Protein AF-A0A7Y3MS82-F1 (afdb_monomer_lite)

pLDDT: mean 88.3, std 10.91, range [49.25, 98.56]

Sequence (144 aa):
VTRMNGSFAATDLGIQTSTTGATLAGEDRATIAVDGLFSHLIALRDALESNDERGIALAGEKLEEDISRTAETRAEVGVRARRVTDATDREEDLKLQDVALKSEVQDLDFTEAALRFSLLQQQLQAGYATASRLANLSLLDFLR

Structure (mmCIF, N/CA/C/O backbone):
data_AF-A0A7Y3MS82-F1
#
_entry.id   AF-A0A7Y3MS82-F1
#
loop_
_atom_site.group_PDB
_atom_site.id
_atom_site.type_symbol
_atom_site.label_atom_id
_atom_site.label_alt_id
_atom_site.label_comp_id
_atom_site.label_asym_id
_atom_site.label_entity_id
_atom_site.label_seq_id
_atom_site.pdbx_PDB_ins_code
_atom_site.Cartn_x
_atom_site.Cartn_y
_atom_site.Cartn_z
_atom_site.occupancy
_atom_site.B_iso_or_equiv
_atom_site.auth_seq_id
_atom_site.auth_comp_id
_atom_site.auth_asym_id
_atom_site.auth_atom_id
_atom_site.pdbx_PDB_model_num
ATOM 1 N N . VAL A 1 1 ? 18.831 -5.560 -49.774 1.00 72.88 1 VAL A N 1
ATOM 2 C CA . VAL A 1 1 ? 18.394 -4.153 -49.557 1.00 72.88 1 VAL A CA 1
ATOM 3 C C . VAL A 1 1 ? 19.429 -3.458 -48.683 1.00 72.88 1 VAL A C 1
ATOM 5 O O . VAL A 1 1 ? 19.865 -4.074 -47.720 1.00 72.88 1 VAL A O 1
ATOM 8 N N . THR A 1 2 ? 19.864 -2.236 -49.007 1.00 74.62 2 THR A N 1
ATOM 9 C CA . THR A 1 2 ? 20.805 -1.460 -48.173 1.00 74.62 2 THR A CA 1
ATOM 10 C C . THR A 1 2 ? 20.114 -0.243 -47.568 1.00 74.62 2 THR A C 1
ATOM 12 O O . THR A 1 2 ? 19.122 0.257 -48.097 1.00 74.62 2 THR A O 1
ATOM 15 N N . ARG A 1 3 ? 20.621 0.222 -46.425 1.00 78.06 3 ARG A N 1
ATOM 16 C CA . ARG A 1 3 ? 20.101 1.416 -45.754 1.00 78.06 3 ARG A CA 1
ATOM 17 C C . ARG A 1 3 ? 20.362 2.651 -46.612 1.00 78.06 3 ARG A C 1
ATOM 19 O O . ARG A 1 3 ? 21.465 2.816 -47.128 1.00 78.06 3 ARG A O 1
ATOM 26 N N . MET A 1 4 ? 19.376 3.538 -46.704 1.00 81.56 4 MET A N 1
ATOM 27 C CA . MET A 1 4 ? 19.503 4.832 -47.378 1.00 81.56 4 MET A CA 1
ATOM 28 C C . MET A 1 4 ? 19.095 5.950 -46.415 1.00 81.56 4 MET A C 1
ATOM 30 O O . MET A 1 4 ? 18.143 5.787 -45.652 1.00 81.56 4 MET A O 1
ATOM 34 N N . ASN A 1 5 ? 19.834 7.065 -46.414 1.00 82.62 5 ASN A N 1
ATOM 35 C CA . ASN A 1 5 ? 19.584 8.246 -45.569 1.00 82.62 5 ASN A CA 1
ATOM 36 C C . ASN A 1 5 ? 19.467 7.955 -44.061 1.00 82.62 5 ASN A C 1
ATOM 38 O O . ASN A 1 5 ? 18.666 8.571 -43.367 1.00 82.62 5 ASN A O 1
ATOM 42 N N . GLY A 1 6 ? 20.213 6.971 -43.549 1.00 78.12 6 GLY A N 1
ATOM 43 C CA . GLY A 1 6 ? 20.144 6.594 -42.134 1.00 78.12 6 GLY A CA 1
ATOM 44 C C . GLY A 1 6 ? 18.835 5.908 -41.715 1.00 78.12 6 GLY A C 1
ATOM 45 O O . GLY A 1 6 ? 18.686 5.604 -40.539 1.00 78.12 6 GLY A O 1
ATOM 46 N N . SER A 1 7 ? 17.920 5.601 -42.644 1.00 83.62 7 SER A N 1
ATOM 47 C CA . SER A 1 7 ? 16.649 4.934 -42.336 1.00 83.62 7 SER A CA 1
ATOM 48 C C . SER A 1 7 ? 16.845 3.490 -41.871 1.00 83.62 7 SER A C 1
ATOM 50 O O . SER A 1 7 ? 17.589 2.719 -42.486 1.00 83.62 7 SER A O 1
ATOM 52 N N . PHE A 1 8 ? 16.134 3.120 -40.802 1.00 80.94 8 PHE A N 1
ATOM 53 C CA . PHE A 1 8 ? 16.131 1.775 -40.225 1.00 80.94 8 PHE A CA 1
ATOM 54 C C . PHE A 1 8 ? 14.999 0.874 -40.731 1.00 80.94 8 PHE A C 1
ATOM 56 O O . PHE A 1 8 ? 14.985 -0.311 -40.411 1.00 80.94 8 PHE A O 1
ATOM 63 N N . ALA A 1 9 ? 14.123 1.384 -41.601 1.00 85.38 9 ALA A N 1
ATOM 64 C CA . ALA A 1 9 ? 12.945 0.657 -42.073 1.00 85.38 9 ALA A CA 1
ATOM 65 C C . ALA A 1 9 ? 13.276 -0.707 -42.708 1.00 85.38 9 ALA A C 1
ATOM 67 O O . ALA A 1 9 ? 12.563 -1.680 -42.495 1.00 85.38 9 ALA A O 1
ATOM 68 N N . ALA A 1 10 ? 14.381 -0.810 -43.455 1.00 85.44 10 ALA A N 1
ATOM 69 C CA . ALA A 1 10 ? 14.801 -2.080 -44.056 1.00 85.44 10 ALA A CA 1
ATOM 70 C C . ALA A 1 10 ? 15.220 -3.125 -43.007 1.00 85.44 10 ALA A C 1
ATOM 72 O O . ALA A 1 10 ? 15.027 -4.320 -43.222 1.00 85.44 10 ALA A O 1
ATOM 73 N N . THR A 1 11 ? 15.791 -2.679 -41.887 1.00 85.12 11 THR A N 1
ATOM 74 C CA . THR A 1 11 ? 16.144 -3.536 -40.755 1.00 85.12 11 THR A CA 1
ATOM 75 C C . THR A 1 11 ? 14.891 -3.928 -39.972 1.00 85.12 11 THR A C 1
ATOM 77 O O . THR A 1 11 ? 14.728 -5.090 -39.635 1.00 85.12 11 THR A O 1
ATOM 80 N N . ASP A 1 12 ? 13.983 -2.983 -39.726 1.00 83.50 12 ASP A N 1
ATOM 81 C CA . ASP A 1 12 ? 12.770 -3.210 -38.927 1.00 83.50 12 ASP A CA 1
ATOM 82 C C . ASP A 1 12 ? 11.778 -4.147 -39.635 1.00 83.50 12 ASP A C 1
ATOM 84 O O . ASP A 1 12 ? 11.123 -4.964 -38.997 1.00 83.50 12 ASP A O 1
ATOM 88 N N . LEU A 1 13 ? 11.733 -4.093 -40.969 1.00 86.19 13 LEU A N 1
ATOM 89 C CA . LEU A 1 13 ? 10.972 -5.025 -41.806 1.00 86.19 13 LEU A CA 1
ATOM 90 C C . LEU A 1 13 ? 11.684 -6.372 -42.023 1.00 86.19 13 LEU A C 1
ATOM 92 O O . LEU A 1 13 ? 11.145 -7.231 -42.715 1.00 86.19 13 LEU A O 1
ATOM 96 N N . GLY A 1 14 ? 12.907 -6.546 -41.507 1.00 87.31 14 GLY A N 1
ATOM 97 C CA . GLY A 1 14 ? 13.677 -7.783 -41.655 1.00 87.31 14 GLY A CA 1
ATOM 98 C C . GLY A 1 14 ? 14.176 -8.059 -43.075 1.00 87.31 14 GLY A C 1
ATOM 99 O O . GLY A 1 14 ? 14.609 -9.160 -43.380 1.00 87.31 14 GLY A O 1
ATOM 100 N N . ILE A 1 15 ? 14.143 -7.080 -43.978 1.00 87.88 15 ILE A N 1
ATOM 101 C CA . ILE A 1 15 ? 14.491 -7.264 -45.402 1.00 87.88 15 ILE A CA 1
ATOM 102 C C . ILE A 1 15 ? 15.933 -6.853 -45.732 1.00 87.88 15 ILE A C 1
ATOM 104 O O . ILE A 1 15 ? 16.361 -6.893 -46.891 1.00 87.88 15 ILE A O 1
ATOM 108 N N . GLN A 1 16 ? 16.710 -6.442 -44.727 1.00 85.25 16 GLN A N 1
ATOM 109 C CA . GLN A 1 16 ? 18.130 -6.113 -44.859 1.00 85.25 16 GLN A CA 1
ATOM 110 C C . GLN A 1 16 ? 19.000 -7.382 -44.853 1.00 85.25 16 GLN A C 1
ATOM 112 O O . GLN A 1 16 ? 19.908 -7.532 -44.043 1.00 85.25 16 GLN A O 1
ATOM 117 N N . THR A 1 17 ? 18.730 -8.294 -45.782 1.00 78.88 17 THR A N 1
ATOM 118 C CA . THR A 1 17 ? 19.482 -9.542 -45.949 1.00 78.88 17 THR A CA 1
ATOM 119 C C . THR A 1 17 ? 20.031 -9.679 -47.373 1.00 78.88 17 THR A C 1
ATOM 121 O O . THR A 1 17 ? 19.691 -8.902 -48.280 1.00 78.88 17 THR A O 1
ATOM 124 N N . SER A 1 18 ? 20.937 -10.637 -47.556 1.00 73.25 18 SER A N 1
ATOM 125 C CA . SER A 1 18 ? 21.572 -10.959 -48.833 1.00 73.25 18 SER A CA 1
ATOM 126 C C . SER A 1 18 ? 20.550 -11.550 -49.804 1.00 73.25 18 SER A C 1
ATOM 128 O O . SER A 1 18 ? 19.887 -12.540 -49.511 1.00 73.25 18 SER A O 1
ATOM 130 N N . THR A 1 19 ? 20.426 -10.952 -50.987 1.00 75.06 19 THR A N 1
ATOM 131 C CA . THR A 1 19 ? 19.510 -11.401 -52.046 1.00 75.06 19 THR A CA 1
ATOM 132 C C . THR A 1 19 ? 20.263 -12.186 -53.115 1.00 75.06 19 THR A C 1
ATOM 134 O O . THR A 1 19 ? 21.322 -11.745 -53.558 1.00 75.06 19 THR A O 1
ATOM 137 N N . THR A 1 20 ? 19.694 -13.296 -53.588 1.00 73.38 20 THR A N 1
ATOM 138 C CA . THR A 1 20 ? 20.166 -14.008 -54.789 1.00 73.38 20 THR A CA 1
ATOM 139 C C . THR A 1 20 ? 19.092 -13.926 -55.872 1.00 73.38 20 THR A C 1
ATOM 141 O O . THR A 1 20 ? 17.970 -14.372 -55.660 1.00 73.38 20 THR A O 1
ATOM 144 N N . GLY A 1 21 ? 19.406 -13.350 -57.036 1.00 74.69 21 GLY A N 1
ATOM 145 C CA . GLY A 1 21 ? 18.438 -13.196 -58.130 1.00 74.69 21 GLY A CA 1
ATOM 146 C C . GLY A 1 21 ? 17.302 -12.212 -57.810 1.00 74.69 21 GLY A C 1
ATOM 147 O O . GLY A 1 21 ? 17.530 -11.176 -57.193 1.00 74.69 21 GLY A O 1
ATOM 148 N N . ALA A 1 22 ? 16.077 -12.525 -58.248 1.00 81.00 22 ALA A N 1
ATOM 149 C CA . ALA A 1 22 ? 14.891 -11.672 -58.086 1.00 81.00 22 ALA A CA 1
ATOM 150 C C . ALA A 1 22 ? 14.078 -11.954 -56.802 1.00 81.00 22 ALA A C 1
ATOM 152 O O . ALA A 1 22 ? 12.943 -11.498 -56.679 1.00 81.00 22 ALA A O 1
ATOM 153 N N . THR A 1 23 ? 14.625 -12.720 -55.853 1.00 80.12 23 THR A N 1
ATOM 154 C CA . THR A 1 23 ? 13.946 -13.052 -54.591 1.00 80.12 23 THR A CA 1
ATOM 155 C C . THR A 1 23 ? 14.443 -12.178 -53.444 1.00 80.12 23 THR A C 1
ATOM 157 O O . THR A 1 23 ? 15.649 -12.085 -53.200 1.00 80.12 23 THR A O 1
ATOM 160 N N . LEU A 1 24 ? 13.504 -11.577 -52.711 1.00 79.94 24 LEU A N 1
ATOM 161 C CA . LEU A 1 24 ? 13.757 -10.917 -51.433 1.00 79.94 24 LEU A CA 1
ATOM 162 C C . LEU A 1 24 ? 13.654 -11.965 -50.321 1.00 79.94 24 LEU A C 1
ATOM 164 O O . LEU A 1 24 ? 12.598 -12.566 -50.139 1.00 79.94 24 LEU A O 1
ATOM 168 N N . ALA A 1 25 ? 14.750 -12.194 -49.602 1.00 82.50 25 ALA A N 1
ATOM 169 C CA . ALA A 1 25 ? 14.714 -12.930 -48.345 1.00 82.50 25 ALA A CA 1
ATOM 170 C C . ALA A 1 25 ? 14.370 -11.960 -47.202 1.00 82.50 25 ALA A C 1
ATOM 172 O O . ALA A 1 25 ? 14.624 -10.758 -47.310 1.00 82.50 25 ALA A O 1
ATOM 173 N N . GLY A 1 26 ? 13.785 -12.483 -46.127 1.00 85.19 26 GLY A N 1
ATOM 174 C CA . GLY A 1 26 ? 13.495 -11.736 -44.908 1.00 85.19 26 GLY A CA 1
ATOM 175 C C . GLY A 1 26 ? 13.916 -12.532 -43.676 1.00 85.19 26 GLY A C 1
ATOM 176 O O . GLY A 1 26 ? 13.881 -13.762 -43.699 1.00 85.19 26 GLY A O 1
ATOM 177 N N . GLU A 1 27 ? 14.331 -11.835 -42.627 1.00 84.88 27 GLU A N 1
ATOM 178 C CA . GLU A 1 27 ? 14.527 -12.373 -41.282 1.00 84.88 27 GLU A CA 1
ATOM 179 C C . GLU A 1 27 ? 13.368 -11.947 -40.377 1.00 84.88 27 GLU A C 1
ATOM 181 O O . GLU A 1 27 ? 12.832 -10.847 -40.516 1.00 84.88 27 GLU A O 1
ATOM 186 N N . ASP A 1 28 ? 12.970 -12.815 -39.450 1.00 82.44 28 ASP A N 1
ATOM 187 C CA . ASP A 1 28 ? 11.998 -12.439 -38.428 1.00 82.44 28 ASP A CA 1
ATOM 188 C C . ASP A 1 28 ? 12.674 -11.539 -37.386 1.00 82.44 28 ASP A C 1
ATOM 190 O O . ASP A 1 28 ? 13.686 -11.907 -36.786 1.00 82.44 28 ASP A O 1
ATOM 194 N N . ARG A 1 29 ? 12.121 -10.340 -37.198 1.00 81.56 29 ARG A N 1
ATOM 195 C CA . ARG A 1 29 ? 12.593 -9.347 -36.222 1.00 81.56 29 ARG A CA 1
ATOM 196 C C . ARG A 1 29 ? 11.777 -9.377 -34.930 1.00 81.56 29 ARG A C 1
ATOM 198 O O . ARG A 1 29 ? 12.185 -8.755 -33.954 1.00 81.56 29 ARG A O 1
ATOM 205 N N . ALA A 1 30 ? 10.643 -10.076 -34.912 1.00 70.00 30 ALA A N 1
ATOM 206 C CA . ALA A 1 30 ? 9.770 -10.191 -33.754 1.00 70.00 30 ALA A CA 1
ATOM 207 C C . ALA A 1 30 ? 10.146 -11.435 -32.938 1.00 70.00 30 ALA A C 1
ATOM 209 O O . ALA A 1 30 ? 9.465 -12.459 -32.959 1.00 70.00 30 ALA A O 1
ATOM 210 N N . THR A 1 31 ? 11.253 -11.361 -32.202 1.00 69.44 31 THR A N 1
ATOM 211 C CA . THR A 1 31 ? 11.618 -12.435 -31.276 1.00 69.44 31 THR A CA 1
ATOM 212 C C . THR A 1 31 ? 10.682 -12.438 -30.066 1.00 69.44 31 THR A C 1
ATOM 214 O O . THR A 1 31 ? 10.321 -11.396 -29.520 1.00 69.44 31 THR A O 1
ATOM 217 N N . ILE A 1 32 ? 10.265 -13.630 -29.632 1.00 71.31 32 ILE A N 1
ATOM 218 C CA . ILE A 1 32 ? 9.461 -13.781 -28.417 1.00 71.31 32 ILE A CA 1
ATOM 219 C C . ILE A 1 32 ? 10.402 -13.652 -27.220 1.00 71.31 32 ILE A C 1
ATOM 221 O O . ILE A 1 32 ? 11.155 -14.576 -26.909 1.00 71.31 32 ILE A O 1
ATOM 225 N N . ALA A 1 33 ? 10.347 -12.508 -26.547 1.00 73.50 3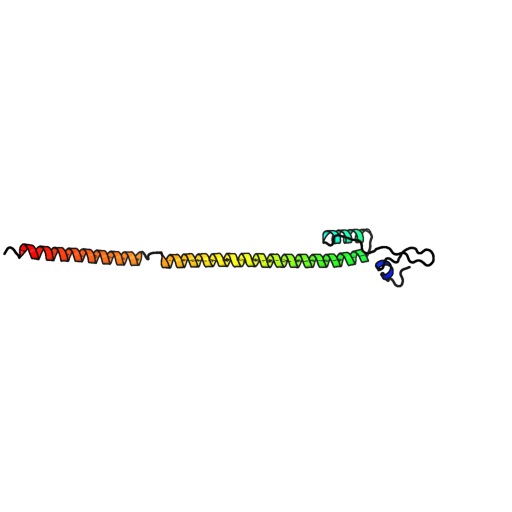3 ALA A N 1
ATOM 226 C CA . ALA A 1 33 ? 10.965 -12.301 -25.247 1.00 73.50 33 ALA A CA 1
ATOM 227 C C . ALA A 1 33 ? 9.880 -12.222 -24.169 1.00 73.50 33 ALA A C 1
ATOM 229 O O . ALA A 1 33 ? 8.752 -11.796 -24.424 1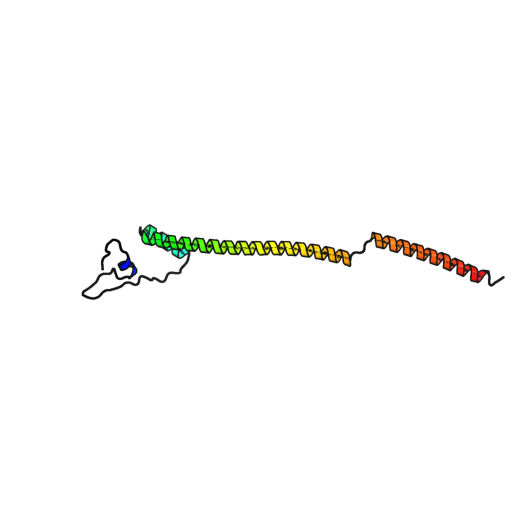.00 73.50 33 ALA A O 1
ATOM 230 N N . VAL A 1 34 ? 10.222 -12.635 -22.949 1.00 83.19 34 VAL A N 1
ATOM 231 C CA . VAL A 1 34 ? 9.387 -12.331 -21.783 1.00 83.19 34 VAL A CA 1
ATOM 232 C C . VAL A 1 34 ? 9.427 -10.822 -21.588 1.00 83.19 34 VAL A C 1
ATOM 234 O O . VAL A 1 34 ? 10.502 -10.279 -21.356 1.00 83.19 34 VAL A O 1
ATOM 237 N N . ASP A 1 35 ? 8.286 -10.152 -21.687 1.00 85.25 35 ASP A N 1
ATOM 238 C CA . ASP A 1 35 ? 8.190 -8.714 -21.437 1.00 85.25 35 ASP A CA 1
ATOM 239 C C . ASP A 1 35 ? 8.234 -8.444 -19.923 1.00 85.25 35 ASP A C 1
ATOM 241 O O . ASP A 1 35 ? 7.423 -8.975 -19.155 1.00 85.25 35 ASP A O 1
ATOM 245 N N . GLY A 1 36 ? 9.228 -7.676 -19.473 1.00 90.38 36 GLY A N 1
ATOM 246 C CA . GLY A 1 36 ? 9.411 -7.355 -18.063 1.00 90.38 36 GLY A CA 1
ATOM 247 C C . GLY A 1 36 ? 10.744 -6.684 -17.738 1.00 90.38 36 GLY A C 1
ATOM 248 O O . GLY A 1 36 ? 11.699 -6.744 -18.509 1.00 90.38 36 GLY A O 1
ATOM 249 N N . LEU A 1 37 ? 10.825 -6.112 -16.531 1.00 92.81 37 LEU A N 1
ATOM 250 C CA . LEU A 1 37 ? 11.959 -5.301 -16.068 1.00 92.81 37 LEU A CA 1
ATOM 251 C C . LEU A 1 37 ? 13.322 -5.967 -16.267 1.00 92.81 37 LEU A C 1
ATOM 253 O O . LEU A 1 37 ? 14.255 -5.353 -16.774 1.00 92.81 37 LEU A O 1
ATOM 257 N N . PHE A 1 38 ? 13.453 -7.234 -15.875 1.00 94.00 38 PHE A N 1
ATOM 258 C CA . PHE A 1 38 ? 14.727 -7.938 -16.015 1.00 94.00 38 PHE A CA 1
ATOM 259 C C . PHE A 1 38 ? 15.102 -8.167 -17.480 1.00 94.00 38 PHE A C 1
ATOM 261 O O . PHE A 1 38 ? 16.279 -8.068 -17.818 1.00 94.00 38 PHE A O 1
ATOM 268 N N . SER A 1 39 ? 14.124 -8.407 -18.352 1.00 93.06 39 SER A N 1
ATOM 269 C CA . SER A 1 39 ? 14.353 -8.526 -19.791 1.00 93.06 39 SER A CA 1
ATOM 270 C C . SER A 1 39 ? 14.774 -7.193 -20.404 1.00 93.06 39 SER A C 1
ATOM 272 O O . SER A 1 39 ? 15.701 -7.170 -21.206 1.00 93.06 39 SER A O 1
ATOM 274 N N . HIS A 1 40 ? 14.167 -6.079 -19.984 1.00 94.06 40 HIS A N 1
ATOM 275 C CA . HIS A 1 40 ? 14.554 -4.739 -20.433 1.00 94.06 40 HIS A CA 1
ATOM 276 C C . HIS A 1 40 ? 15.954 -4.342 -19.947 1.00 94.06 40 HIS A C 1
ATOM 278 O O . HIS A 1 40 ? 16.736 -3.794 -20.718 1.00 94.06 40 HIS A O 1
ATOM 284 N N . LEU A 1 41 ? 16.320 -4.687 -18.707 1.00 95.50 41 LEU A N 1
ATOM 285 C CA . LEU A 1 41 ? 17.675 -4.474 -18.181 1.00 95.50 41 LEU A CA 1
ATOM 286 C C . LEU A 1 41 ? 18.729 -5.315 -18.913 1.00 95.50 41 LEU A C 1
ATOM 288 O O . LEU A 1 41 ? 19.828 -4.829 -19.173 1.00 95.50 41 LEU A O 1
ATOM 292 N N . ILE A 1 42 ? 18.400 -6.563 -19.257 1.00 94.81 42 ILE A N 1
ATOM 293 C CA . ILE A 1 42 ? 19.263 -7.425 -20.075 1.00 94.81 42 ILE A CA 1
ATOM 294 C C . ILE A 1 42 ? 19.416 -6.839 -21.483 1.00 94.81 42 ILE A C 1
ATOM 296 O O . ILE A 1 42 ? 20.541 -6.708 -21.954 1.00 94.81 42 ILE A O 1
ATOM 300 N N . ALA A 1 43 ? 18.319 -6.415 -22.116 1.00 92.88 43 ALA A N 1
ATOM 301 C CA . ALA A 1 43 ? 18.353 -5.786 -23.434 1.00 92.88 43 ALA A CA 1
ATOM 302 C C . ALA A 1 43 ? 19.193 -4.498 -23.436 1.00 92.88 43 ALA A C 1
ATOM 304 O O . ALA A 1 43 ? 19.975 -4.276 -24.357 1.00 92.88 43 ALA A O 1
ATOM 305 N N . LEU A 1 44 ? 19.087 -3.682 -22.381 1.00 95.69 44 LEU A N 1
ATOM 306 C CA . LEU A 1 44 ? 19.908 -2.484 -22.216 1.00 95.69 44 LEU A CA 1
ATOM 307 C C . LEU A 1 44 ? 21.393 -2.830 -22.059 1.00 95.69 44 LEU A C 1
ATOM 309 O O . LEU A 1 44 ? 22.229 -2.196 -22.698 1.00 95.69 44 LEU A O 1
ATOM 313 N N . ARG A 1 45 ? 21.731 -3.831 -21.233 1.00 96.56 45 ARG A N 1
ATOM 314 C CA . ARG A 1 45 ? 23.115 -4.312 -21.082 1.00 96.56 45 ARG A CA 1
ATOM 315 C C . ARG A 1 45 ? 23.677 -4.749 -22.430 1.00 96.56 45 ARG A C 1
ATOM 317 O O . ARG A 1 45 ? 24.743 -4.280 -22.812 1.00 96.56 45 ARG A O 1
ATOM 324 N N . ASP A 1 46 ? 22.961 -5.615 -23.137 1.00 95.12 46 ASP A N 1
ATOM 325 C CA . ASP A 1 46 ? 23.430 -6.188 -24.397 1.00 95.12 46 ASP A CA 1
ATOM 326 C C . ASP A 1 46 ? 23.614 -5.092 -25.458 1.00 95.12 46 ASP A C 1
ATOM 328 O O . ASP A 1 46 ? 24.630 -5.067 -26.152 1.00 95.12 46 ASP A O 1
ATOM 332 N N . ALA A 1 47 ? 22.692 -4.122 -25.519 1.00 95.19 47 ALA A N 1
ATOM 333 C CA . ALA A 1 47 ? 22.804 -2.972 -26.412 1.00 95.19 47 ALA A CA 1
ATOM 334 C C . ALA A 1 47 ? 23.986 -2.050 -26.059 1.00 95.19 47 ALA A C 1
ATOM 336 O O . ALA A 1 47 ? 24.643 -1.521 -26.957 1.00 95.19 47 ALA A O 1
ATOM 337 N N . LEU A 1 48 ? 24.295 -1.871 -24.770 1.00 96.75 48 LEU A N 1
ATOM 338 C CA . LEU A 1 48 ? 25.478 -1.127 -24.322 1.00 96.75 48 LEU A CA 1
ATOM 339 C C . LEU A 1 48 ? 26.780 -1.862 -24.673 1.00 96.75 48 LEU A C 1
ATOM 341 O O . LEU A 1 48 ? 27.726 -1.229 -25.135 1.00 96.75 48 LEU A O 1
ATOM 345 N N . GLU A 1 49 ? 26.830 -3.184 -24.497 1.00 97.75 49 GLU A N 1
ATOM 346 C CA . GLU A 1 49 ? 27.999 -4.007 -24.837 1.00 97.75 49 GLU A CA 1
ATOM 347 C C . GLU A 1 49 ? 28.276 -4.026 -26.346 1.00 97.75 49 GLU A C 1
ATOM 349 O O . GLU A 1 49 ? 29.435 -3.988 -26.765 1.00 97.75 49 GLU A O 1
ATOM 354 N N . SER A 1 50 ? 27.226 -4.036 -27.173 1.00 95.56 50 SER A N 1
ATOM 355 C CA . SER A 1 50 ? 27.352 -3.978 -28.632 1.00 95.56 50 SER A CA 1
ATOM 356 C C . SER A 1 50 ? 27.456 -2.557 -29.194 1.00 95.56 50 SER A C 1
ATOM 358 O O . SER A 1 50 ? 27.565 -2.403 -30.411 1.00 95.56 50 SER A O 1
ATOM 360 N N . ASN A 1 51 ? 27.395 -1.528 -28.341 1.00 93.19 51 ASN A N 1
ATOM 361 C CA . ASN A 1 51 ? 27.311 -0.119 -28.731 1.00 93.19 51 ASN A CA 1
ATOM 362 C C . ASN A 1 51 ? 26.186 0.149 -29.762 1.00 93.19 51 ASN A C 1
ATOM 364 O O . ASN A 1 51 ? 26.367 0.889 -30.732 1.00 93.19 51 ASN A O 1
ATOM 368 N N . ASP A 1 52 ? 25.030 -0.495 -29.568 1.00 92.19 52 ASP A N 1
ATOM 369 C CA . ASP A 1 52 ? 23.821 -0.305 -30.373 1.00 92.19 52 ASP A CA 1
ATOM 370 C C . ASP A 1 52 ? 22.997 0.864 -29.816 1.00 92.19 52 ASP A C 1
ATOM 372 O O . ASP A 1 52 ? 22.157 0.700 -28.930 1.00 92.19 52 ASP A O 1
ATOM 376 N N . GLU A 1 53 ? 23.220 2.059 -30.368 1.00 91.62 53 GLU A N 1
ATOM 377 C CA . GLU A 1 53 ? 22.523 3.293 -29.975 1.00 91.62 53 GLU A CA 1
ATOM 378 C C . GLU A 1 53 ? 20.991 3.163 -30.001 1.00 91.62 53 GLU A C 1
ATOM 380 O O . GLU A 1 53 ? 20.301 3.757 -29.169 1.00 91.62 53 GLU A O 1
ATOM 385 N N . ARG A 1 54 ? 20.434 2.366 -30.922 1.00 88.88 54 ARG A N 1
ATOM 386 C CA . ARG A 1 54 ? 18.980 2.163 -31.000 1.00 88.88 54 ARG A CA 1
ATOM 387 C C . ARG A 1 54 ? 18.477 1.212 -29.941 1.00 88.88 54 ARG A C 1
ATOM 389 O O . ARG A 1 54 ? 17.442 1.489 -29.341 1.00 88.88 54 ARG A O 1
ATOM 396 N N . GLY A 1 55 ? 19.186 0.105 -29.736 1.00 90.50 55 GLY A N 1
ATOM 397 C CA . GLY A 1 55 ? 18.875 -0.840 -28.669 1.00 90.50 55 GLY A CA 1
ATOM 398 C C . GLY A 1 55 ? 18.866 -0.146 -27.307 1.00 90.50 55 GLY A C 1
ATOM 399 O O . GLY A 1 55 ? 17.947 -0.358 -26.520 1.00 90.50 55 GLY A O 1
ATOM 400 N N . ILE A 1 56 ? 19.817 0.766 -27.077 1.00 94.12 56 ILE A N 1
ATOM 401 C CA . ILE A 1 56 ? 19.890 1.583 -25.859 1.00 94.12 56 ILE A CA 1
ATOM 402 C C . ILE A 1 56 ? 18.651 2.475 -25.717 1.00 94.12 56 ILE A C 1
ATOM 404 O O . ILE A 1 56 ? 18.038 2.492 -24.650 1.00 94.12 56 ILE A O 1
ATOM 408 N N . ALA A 1 57 ? 18.262 3.196 -26.775 1.00 94.00 57 ALA A N 1
ATOM 409 C CA . ALA A 1 57 ? 17.093 4.075 -26.740 1.00 94.00 57 ALA A CA 1
ATOM 410 C C . ALA A 1 57 ? 15.793 3.298 -26.463 1.00 94.00 57 ALA A C 1
ATOM 412 O O . ALA A 1 57 ? 15.042 3.657 -25.559 1.00 94.00 57 ALA A O 1
ATOM 413 N N . LEU A 1 58 ? 15.569 2.192 -27.180 1.00 91.75 5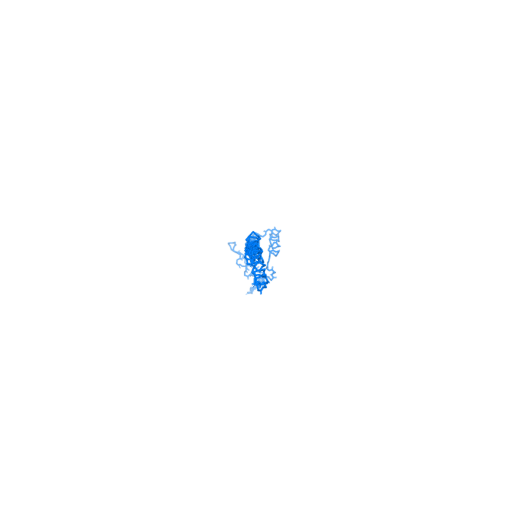8 LEU A N 1
ATOM 414 C CA . LEU A 1 58 ? 14.379 1.352 -27.015 1.00 91.75 58 LEU A CA 1
ATOM 415 C C . LEU A 1 58 ? 14.309 0.717 -25.622 1.00 91.75 58 LEU A C 1
ATOM 417 O O . LEU A 1 58 ? 13.259 0.735 -24.982 1.00 91.75 58 LEU A O 1
ATOM 421 N N . ALA A 1 59 ? 15.422 0.167 -25.129 1.00 93.50 59 ALA A N 1
ATOM 422 C CA . ALA A 1 59 ? 15.465 -0.411 -23.791 1.00 93.50 59 ALA A CA 1
ATOM 423 C C . ALA A 1 59 ? 15.285 0.660 -22.699 1.00 93.50 59 ALA A C 1
ATOM 425 O O . ALA A 1 59 ? 14.679 0.383 -21.666 1.00 93.50 59 ALA A O 1
ATOM 426 N N . GLY A 1 60 ? 15.756 1.889 -22.943 1.00 94.88 60 GLY A N 1
ATOM 427 C CA . GLY A 1 60 ? 15.529 3.046 -22.078 1.00 94.88 60 GLY A CA 1
ATOM 428 C C . GLY A 1 60 ? 14.051 3.429 -21.968 1.00 94.88 60 GLY A C 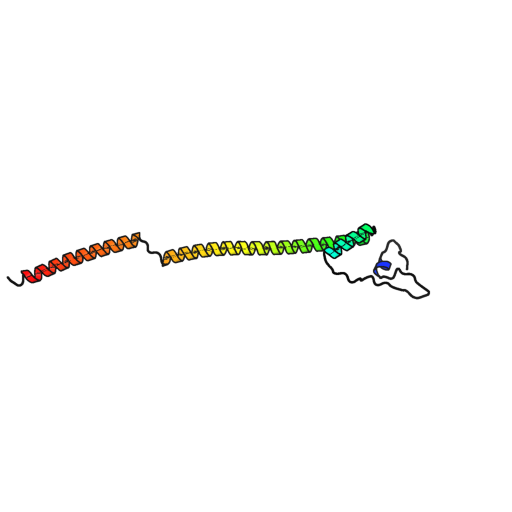1
ATOM 429 O O . GLY A 1 60 ? 13.547 3.557 -20.854 1.00 94.88 60 GLY A O 1
ATOM 430 N N . GLU A 1 61 ? 13.342 3.536 -23.096 1.00 95.31 61 GLU A N 1
ATOM 431 C CA . GLU A 1 61 ? 11.892 3.797 -23.117 1.00 95.31 61 GLU A CA 1
ATOM 432 C C . GLU A 1 61 ? 11.118 2.714 -22.351 1.00 95.31 61 GLU A C 1
ATOM 434 O O . GLU A 1 61 ? 10.259 3.012 -21.520 1.00 95.31 61 GLU A O 1
ATOM 439 N N . LYS A 1 62 ? 11.471 1.440 -22.561 1.00 94.31 62 LYS A N 1
ATOM 440 C CA . LYS A 1 62 ? 10.856 0.321 -21.835 1.00 94.31 62 LYS A CA 1
ATOM 441 C C . LYS A 1 62 ? 11.125 0.345 -20.336 1.00 94.31 62 LYS A C 1
ATOM 443 O O . LYS A 1 62 ? 10.222 0.076 -19.545 1.00 94.31 62 LYS A O 1
ATOM 448 N N . LEU A 1 63 ? 12.328 0.730 -19.928 1.00 95.69 63 LEU A N 1
ATOM 449 C CA . LEU A 1 63 ? 12.655 0.880 -18.517 1.00 95.69 63 LEU A CA 1
ATOM 450 C C . LEU A 1 63 ? 11.883 2.042 -17.870 1.00 95.69 63 LEU A C 1
ATOM 452 O O . LEU A 1 63 ? 11.463 1.935 -16.719 1.00 95.69 63 LEU A O 1
ATOM 456 N N . GLU A 1 64 ? 11.652 3.134 -18.599 1.00 96.25 64 GLU A N 1
ATOM 457 C CA . GLU A 1 64 ? 10.817 4.244 -18.129 1.00 96.25 64 GLU A CA 1
ATOM 458 C C . GLU A 1 64 ? 9.354 3.812 -17.933 1.00 96.25 64 GLU A C 1
ATOM 460 O O . GLU A 1 64 ? 8.750 4.113 -16.897 1.00 96.25 64 GLU A O 1
ATOM 465 N N . GLU A 1 65 ? 8.810 3.010 -18.856 1.00 95.75 65 GLU A N 1
ATOM 466 C CA . GLU A 1 65 ? 7.507 2.359 -18.672 1.00 95.75 65 GLU A CA 1
ATOM 467 C C . GLU A 1 65 ? 7.498 1.482 -17.403 1.00 95.75 65 GLU A C 1
ATOM 469 O O . GLU A 1 65 ? 6.555 1.552 -16.612 1.00 95.75 65 GLU A O 1
ATOM 474 N N . ASP A 1 66 ? 8.542 0.680 -17.160 1.00 95.75 66 ASP A N 1
ATOM 475 C CA . ASP A 1 66 ? 8.642 -0.185 -15.972 1.00 95.75 66 ASP A CA 1
ATOM 476 C C . ASP A 1 66 ? 8.683 0.611 -14.660 1.00 95.75 66 ASP A C 1
ATOM 478 O O . ASP A 1 66 ? 8.055 0.226 -13.662 1.00 95.75 66 ASP A O 1
ATOM 482 N N . ILE A 1 67 ? 9.408 1.732 -14.656 1.00 96.00 67 ILE A N 1
ATOM 483 C CA . ILE A 1 67 ? 9.485 2.658 -13.522 1.00 96.00 67 ILE A CA 1
ATOM 484 C C . ILE A 1 67 ? 8.100 3.239 -13.236 1.00 96.00 67 ILE A C 1
ATOM 486 O O . ILE A 1 67 ? 7.666 3.234 -12.081 1.00 96.00 67 ILE A O 1
ATOM 490 N N . SER A 1 68 ? 7.385 3.678 -14.274 1.00 96.81 68 SER A N 1
ATOM 491 C CA . SER A 1 68 ? 6.027 4.211 -14.150 1.00 96.81 68 SER A CA 1
ATOM 492 C C . SER A 1 68 ? 5.061 3.176 -13.557 1.00 96.81 68 SER A C 1
ATOM 494 O O . SER A 1 68 ? 4.402 3.450 -12.550 1.00 96.81 68 SER A O 1
ATOM 496 N N . ARG A 1 69 ? 5.064 1.935 -14.071 1.00 94.62 69 ARG A N 1
ATOM 497 C CA . ARG A 1 69 ? 4.230 0.838 -13.535 1.00 94.62 69 ARG A CA 1
ATOM 498 C C . ARG A 1 69 ? 4.557 0.511 -12.076 1.00 94.62 69 ARG A C 1
ATOM 500 O O . ARG A 1 69 ? 3.667 0.245 -11.262 1.00 94.62 69 ARG A O 1
ATOM 507 N N . THR A 1 70 ? 5.838 0.554 -11.713 1.00 95.25 70 THR A N 1
ATOM 508 C CA . THR A 1 70 ? 6.276 0.339 -10.327 1.00 95.25 70 THR A CA 1
ATOM 509 C C . THR A 1 70 ? 5.809 1.472 -9.412 1.00 95.25 70 THR A C 1
ATOM 511 O O . THR A 1 70 ? 5.364 1.216 -8.291 1.00 95.25 70 THR A O 1
ATOM 514 N N . ALA A 1 71 ? 5.879 2.722 -9.875 1.00 96.69 71 ALA A N 1
ATOM 515 C CA . ALA A 1 71 ? 5.402 3.882 -9.131 1.00 96.69 71 ALA A CA 1
ATOM 516 C C . ALA A 1 71 ? 3.885 3.819 -8.887 1.00 96.69 71 ALA A C 1
ATOM 518 O O . ALA A 1 71 ? 3.445 4.050 -7.760 1.00 96.69 71 ALA A O 1
ATOM 519 N N . GLU A 1 72 ? 3.103 3.427 -9.895 1.00 97.38 72 GLU A N 1
ATOM 520 C CA . GLU A 1 72 ? 1.656 3.214 -9.775 1.00 97.38 72 GLU A CA 1
ATOM 521 C C . GLU A 1 72 ? 1.329 2.125 -8.745 1.00 97.38 72 GLU A C 1
ATOM 523 O O . GLU A 1 72 ? 0.549 2.351 -7.818 1.00 97.38 72 GLU A O 1
ATOM 528 N N . THR A 1 73 ? 2.011 0.979 -8.825 1.00 96.81 73 THR A N 1
ATOM 529 C CA . THR A 1 73 ? 1.837 -0.118 -7.860 1.00 96.81 73 THR A CA 1
ATOM 530 C C . THR A 1 73 ? 2.161 0.338 -6.433 1.00 96.81 73 THR A C 1
ATOM 532 O O . THR A 1 73 ? 1.435 0.037 -5.484 1.00 96.81 73 THR A O 1
ATOM 535 N N . ARG A 1 74 ? 3.240 1.115 -6.251 1.00 97.06 74 ARG A N 1
ATOM 536 C CA . ARG A 1 74 ? 3.600 1.689 -4.943 1.00 97.06 74 ARG A CA 1
ATOM 537 C C . ARG A 1 74 ? 2.545 2.670 -4.437 1.00 97.06 74 ARG A C 1
ATOM 539 O O . ARG A 1 74 ? 2.257 2.666 -3.239 1.00 97.06 74 ARG A O 1
ATOM 546 N N . ALA A 1 75 ? 1.969 3.487 -5.315 1.00 98.06 75 ALA A N 1
ATOM 547 C CA . ALA A 1 75 ? 0.889 4.398 -4.957 1.00 98.06 75 ALA A CA 1
ATOM 548 C C . ALA A 1 75 ? -0.356 3.627 -4.494 1.00 98.06 75 ALA A C 1
ATOM 550 O O . ALA A 1 75 ? -0.926 3.958 -3.454 1.00 98.06 75 ALA A O 1
ATOM 551 N N . GLU A 1 76 ? -0.727 2.553 -5.193 1.00 98.06 76 GLU A N 1
ATOM 552 C CA . GLU A 1 76 ? -1.852 1.701 -4.806 1.00 98.06 76 GLU A CA 1
ATOM 553 C C . GLU A 1 76 ? -1.643 1.068 -3.421 1.00 98.06 76 GLU A C 1
ATOM 555 O O . GLU A 1 76 ? -2.535 1.117 -2.567 1.00 98.06 76 GLU A O 1
ATOM 560 N N . VAL A 1 77 ? -0.448 0.529 -3.158 1.00 98.31 77 VAL A N 1
ATOM 561 C CA . VAL A 1 77 ? -0.084 0.005 -1.832 1.00 98.31 77 VAL A CA 1
ATOM 562 C C . VAL A 1 77 ? -0.182 1.100 -0.768 1.00 98.31 77 VAL A C 1
ATOM 564 O O . VAL A 1 77 ? -0.725 0.850 0.306 1.00 98.31 77 VAL A O 1
ATOM 567 N N . GLY A 1 78 ? 0.270 2.321 -1.067 1.00 98.31 78 GLY A N 1
ATOM 568 C CA . GLY A 1 78 ? 0.155 3.467 -0.164 1.00 98.31 78 GLY A CA 1
ATOM 569 C C . GLY A 1 78 ? -1.295 3.828 0.173 1.00 98.31 78 GLY A C 1
ATOM 570 O O . GLY A 1 78 ? -1.623 4.051 1.339 1.00 98.31 78 GLY A O 1
ATOM 571 N N . VAL A 1 79 ? -2.188 3.822 -0.821 1.00 98.31 79 VAL A N 1
ATOM 572 C CA . VAL A 1 79 ? -3.629 4.046 -0.613 1.00 98.31 79 VAL A CA 1
ATOM 573 C C . VAL A 1 79 ? -4.237 2.936 0.242 1.00 98.31 79 VAL A C 1
ATOM 575 O O . VAL A 1 79 ? -4.982 3.220 1.179 1.00 98.31 79 VAL A O 1
ATOM 578 N N . ARG A 1 80 ? -3.913 1.670 -0.043 1.00 98.06 80 ARG A N 1
ATOM 579 C CA . ARG A 1 80 ? -4.401 0.523 0.739 1.00 98.06 80 ARG A CA 1
ATOM 580 C C . ARG A 1 80 ? -3.913 0.581 2.187 1.00 98.06 80 ARG A C 1
ATOM 582 O O . ARG A 1 80 ? -4.715 0.365 3.088 1.00 98.06 80 ARG A O 1
ATOM 589 N N . ALA A 1 81 ? -2.645 0.926 2.411 1.00 98.25 81 ALA A N 1
ATOM 590 C CA . ALA A 1 81 ? -2.086 1.100 3.748 1.00 98.25 81 ALA A CA 1
ATOM 591 C C . ALA A 1 81 ? -2.827 2.196 4.524 1.00 98.25 81 ALA A C 1
ATOM 593 O O . ALA A 1 81 ? -3.275 1.949 5.639 1.00 98.25 81 ALA A O 1
ATOM 594 N N . ARG A 1 82 ? -3.054 3.361 3.900 1.00 98.19 82 ARG A N 1
ATOM 595 C CA . ARG A 1 82 ? -3.821 4.450 4.518 1.00 98.19 82 ARG A CA 1
ATOM 596 C C . ARG A 1 82 ? -5.243 4.024 4.880 1.00 98.19 82 ARG A C 1
ATOM 598 O O . ARG A 1 82 ? -5.672 4.260 5.997 1.00 98.19 82 ARG A O 1
ATOM 605 N N . ARG A 1 83 ? -5.941 3.322 3.980 1.00 98.19 83 ARG A N 1
ATOM 606 C CA . ARG A 1 83 ? -7.292 2.799 4.258 1.00 98.19 83 ARG A CA 1
ATOM 607 C C . ARG A 1 83 ? -7.330 1.866 5.467 1.00 98.19 83 ARG A C 1
ATOM 609 O O . ARG A 1 83 ? -8.315 1.879 6.193 1.00 98.19 83 ARG A O 1
ATOM 616 N N . VAL A 1 84 ? -6.300 1.041 5.656 1.00 98.56 84 VAL A N 1
ATOM 617 C CA . VAL A 1 84 ? -6.203 0.150 6.822 1.00 98.56 84 VAL A CA 1
ATOM 618 C C . VAL A 1 84 ? -5.967 0.951 8.100 1.00 98.56 84 VAL A C 1
ATOM 620 O O . VAL A 1 84 ? -6.627 0.675 9.097 1.00 98.56 84 VAL A O 1
ATOM 623 N N . THR A 1 85 ? -5.082 1.950 8.073 1.00 98.50 85 THR A N 1
ATOM 624 C CA . THR A 1 85 ? -4.861 2.846 9.218 1.00 98.50 85 THR A CA 1
ATOM 625 C C . THR A 1 85 ? -6.143 3.587 9.593 1.00 98.50 85 THR A C 1
ATOM 627 O O . THR A 1 85 ? -6.601 3.445 10.718 1.00 98.50 85 THR A O 1
ATOM 630 N N . ASP A 1 86 ? -6.795 4.248 8.632 1.00 98.56 86 ASP A N 1
ATOM 631 C CA . ASP A 1 86 ? -8.034 4.998 8.875 1.00 98.56 86 ASP A CA 1
ATOM 632 C C . ASP A 1 86 ? -9.160 4.092 9.419 1.00 98.56 86 ASP A C 1
ATOM 634 O O . ASP A 1 86 ? -9.954 4.501 10.266 1.00 98.56 86 ASP A O 1
ATOM 638 N N . ALA A 1 87 ? -9.248 2.848 8.931 1.00 98.38 87 ALA A N 1
ATOM 639 C CA . ALA A 1 87 ? -10.209 1.872 9.439 1.00 98.38 87 ALA A CA 1
ATOM 640 C C . ALA A 1 87 ? -9.874 1.416 10.866 1.00 98.38 87 ALA A C 1
ATOM 642 O O . ALA A 1 87 ? -10.784 1.233 11.665 1.00 98.38 87 ALA A O 1
ATOM 643 N N . THR A 1 88 ? -8.589 1.254 11.187 1.00 98.50 88 THR A N 1
ATOM 644 C CA . THR A 1 88 ? -8.140 0.873 12.534 1.00 98.50 88 THR A CA 1
ATOM 645 C C . THR A 1 88 ? -8.474 1.970 13.540 1.00 98.50 88 THR A C 1
ATOM 647 O O . THR A 1 88 ? -9.107 1.677 14.550 1.00 98.50 88 THR A O 1
ATOM 650 N N . ASP A 1 89 ? -8.153 3.226 13.221 1.00 98.44 89 ASP A N 1
ATOM 651 C CA . ASP A 1 89 ? -8.450 4.377 14.082 1.00 98.44 89 ASP A CA 1
ATOM 652 C C . ASP A 1 89 ? -9.964 4.495 14.336 1.00 98.44 89 ASP A C 1
ATOM 654 O O . ASP A 1 89 ? -10.419 4.669 15.466 1.00 98.44 89 ASP A O 1
ATOM 658 N N . ARG A 1 90 ? -10.778 4.300 13.289 1.00 98.31 90 ARG A N 1
ATOM 659 C CA . ARG A 1 90 ? -12.242 4.309 13.410 1.00 98.31 90 ARG A CA 1
ATOM 660 C C . ARG A 1 90 ? -12.772 3.189 14.308 1.00 98.31 90 ARG A C 1
ATOM 662 O O . ARG A 1 90 ? -13.725 3.416 15.050 1.00 98.31 90 ARG A O 1
ATOM 669 N N . GLU A 1 91 ? -12.212 1.986 14.221 1.00 98.38 91 GLU A N 1
ATOM 670 C CA . GLU A 1 91 ? -12.606 0.865 15.085 1.00 98.38 91 GLU A CA 1
ATOM 671 C C . GLU A 1 91 ? -12.232 1.119 16.553 1.00 98.38 91 GLU A C 1
ATOM 673 O O . GLU A 1 91 ? -12.999 0.773 17.454 1.00 98.38 91 GLU A O 1
ATOM 678 N N . GLU A 1 92 ? -11.097 1.768 16.820 1.00 98.25 92 GLU A N 1
ATOM 679 C CA . GLU A 1 92 ? -10.717 2.177 18.177 1.00 98.25 92 GLU A CA 1
ATOM 680 C C . GLU A 1 92 ? -11.692 3.214 18.756 1.00 98.25 92 GLU A C 1
ATOM 682 O O . GLU A 1 92 ? -12.157 3.057 19.891 1.00 98.25 92 GLU A O 1
ATOM 687 N N . ASP A 1 93 ? -12.080 4.210 17.957 1.00 98.19 93 ASP A N 1
ATOM 688 C CA . ASP A 1 93 ? -13.073 5.218 18.341 1.00 98.19 93 ASP A CA 1
ATOM 689 C C . ASP A 1 93 ? -14.456 4.608 18.607 1.00 98.19 93 ASP A C 1
ATOM 691 O O . ASP A 1 93 ? -15.133 4.980 19.573 1.00 98.19 93 ASP A O 1
ATOM 695 N N . LEU A 1 94 ? -14.893 3.666 17.764 1.00 98.12 94 LEU A N 1
ATOM 696 C CA . LEU A 1 94 ? -16.156 2.948 17.950 1.00 98.12 94 LEU A CA 1
ATOM 697 C C . LEU A 1 94 ? -16.128 2.114 19.228 1.00 98.12 94 LEU A C 1
ATOM 699 O O . LEU A 1 94 ? -17.067 2.162 20.019 1.00 98.12 94 LEU A O 1
ATOM 703 N N . LYS A 1 95 ? -15.023 1.413 19.487 1.00 98.00 95 LYS A N 1
ATOM 704 C CA . LYS A 1 95 ? -14.856 0.628 20.709 1.00 98.00 95 LYS A CA 1
ATOM 705 C C . LYS A 1 95 ? -14.937 1.495 21.966 1.00 98.00 95 LYS A C 1
ATOM 707 O O . LYS A 1 95 ? -15.536 1.070 22.953 1.00 98.00 95 LYS A O 1
ATOM 712 N N . LEU A 1 96 ? -14.345 2.690 21.955 1.00 97.50 96 LEU A N 1
ATOM 713 C CA . LEU A 1 96 ? -14.452 3.628 23.077 1.00 97.50 96 LEU A CA 1
ATOM 714 C C . LEU A 1 96 ? -15.897 4.088 23.298 1.00 97.50 96 LEU A C 1
ATOM 716 O O . LEU A 1 96 ? -16.361 4.101 24.439 1.00 97.50 96 LEU A O 1
ATOM 720 N N . GLN A 1 97 ? -16.616 4.412 22.222 1.00 97.12 97 GLN A N 1
ATOM 721 C CA . GLN A 1 97 ? -18.030 4.792 22.292 1.00 97.12 97 GLN A CA 1
ATOM 722 C C . GLN A 1 97 ? -18.904 3.653 22.821 1.00 97.12 97 GLN A C 1
ATOM 724 O O . GLN A 1 97 ? -19.724 3.882 23.706 1.00 97.12 97 GLN A O 1
ATOM 729 N N . ASP A 1 98 ? -18.689 2.425 22.352 1.00 96.31 98 ASP A N 1
ATOM 730 C CA . ASP A 1 98 ? -19.424 1.249 22.817 1.00 96.31 98 ASP A CA 1
ATOM 731 C C . ASP A 1 98 ? -19.186 0.981 24.306 1.00 96.31 98 ASP A C 1
ATOM 733 O O . ASP A 1 98 ? -20.121 0.665 25.042 1.00 96.31 98 ASP A O 1
ATOM 737 N N . VAL A 1 99 ? -17.944 1.132 24.780 1.00 95.62 99 VAL A N 1
ATOM 738 C CA . VAL A 1 99 ? -17.622 1.001 26.208 1.00 95.62 99 VAL A CA 1
ATOM 739 C C . VAL A 1 99 ? -18.307 2.096 27.027 1.00 95.62 99 VAL A C 1
ATOM 741 O O . VAL A 1 99 ? -18.868 1.789 28.078 1.00 95.62 99 VAL A O 1
ATOM 744 N N . ALA A 1 100 ? -18.307 3.343 26.549 1.00 94.31 100 ALA A N 1
ATOM 745 C CA . ALA A 1 100 ? -18.978 4.453 27.222 1.00 94.31 100 ALA A CA 1
ATOM 746 C C . ALA A 1 100 ? -20.501 4.249 27.287 1.00 94.31 100 ALA A C 1
ATOM 748 O O . ALA A 1 100 ? -21.087 4.363 28.360 1.00 94.31 100 ALA A O 1
ATOM 749 N N . LEU A 1 101 ? -21.129 3.861 26.173 1.00 93.69 101 LEU A N 1
ATOM 750 C CA . LEU A 1 101 ? -22.563 3.578 26.111 1.00 93.69 101 LEU A CA 1
ATOM 751 C C . LEU A 1 101 ? -22.940 2.389 27.001 1.00 93.69 101 LEU A C 1
ATOM 753 O O . LEU A 1 101 ? -23.950 2.413 27.702 1.00 93.69 101 LEU A O 1
ATOM 757 N N . LYS A 1 102 ? -22.117 1.335 27.006 1.00 92.75 102 LYS A N 1
ATOM 758 C CA . LYS A 1 102 ? -22.316 0.190 27.895 1.00 92.75 102 LYS A CA 1
ATOM 759 C C . LYS A 1 102 ? -22.246 0.610 29.362 1.00 92.75 102 LYS A C 1
ATOM 761 O O . LYS A 1 102 ? -23.083 0.158 30.136 1.00 92.75 102 LYS A O 1
ATOM 766 N N . SER A 1 103 ? -21.278 1.452 29.724 1.00 91.88 103 SER A N 1
ATOM 767 C CA . SER A 1 103 ? -21.136 1.999 31.076 1.00 91.88 103 SER A CA 1
ATOM 768 C C . SER A 1 103 ? -22.364 2.824 31.468 1.00 91.88 103 SER A C 1
ATOM 770 O O . SER A 1 103 ? -22.946 2.573 32.513 1.00 91.88 103 SER A O 1
ATOM 772 N N . GLU A 1 104 ? -22.858 3.701 30.590 1.00 87.88 104 GLU A N 1
ATOM 773 C CA . GLU A 1 104 ? -24.073 4.491 30.845 1.00 87.88 104 GLU A CA 1
ATOM 774 C C . GLU A 1 104 ? -25.314 3.619 31.110 1.00 87.88 104 GLU A C 1
ATOM 776 O O . GLU A 1 104 ? -26.141 3.946 31.959 1.00 87.88 104 GLU A O 1
ATOM 781 N N . VAL A 1 105 ? -25.449 2.495 30.399 1.00 86.06 105 VAL A N 1
ATOM 782 C CA . VAL A 1 105 ? -26.608 1.598 30.538 1.00 86.06 105 VAL A CA 1
ATOM 783 C C . VAL A 1 105 ? -26.472 0.624 31.712 1.00 86.06 105 VAL A C 1
ATOM 785 O O . VAL A 1 105 ? -27.477 0.272 32.331 1.00 86.06 105 VAL A O 1
ATOM 788 N N . GLN A 1 106 ? -25.269 0.112 31.978 1.00 84.25 106 GLN A N 1
ATOM 789 C CA . GLN A 1 106 ? -25.056 -0.994 32.919 1.00 84.25 106 GLN A CA 1
ATOM 790 C C . GLN A 1 106 ? -24.491 -0.557 34.264 1.00 84.25 106 GLN A C 1
ATOM 792 O O . GLN A 1 106 ? -24.764 -1.221 35.268 1.00 84.25 106 GLN A O 1
ATOM 797 N N . ASP A 1 107 ? -23.695 0.508 34.295 1.00 84.81 107 ASP A N 1
ATOM 798 C CA . ASP A 1 107 ? -23.026 0.906 35.519 1.00 84.81 107 ASP A CA 1
ATOM 799 C C . ASP A 1 107 ? -23.999 1.663 36.418 1.00 84.81 107 ASP A C 1
ATOM 801 O O . ASP A 1 107 ? -24.758 2.542 36.010 1.00 84.81 107 ASP A O 1
ATOM 805 N N . LEU A 1 108 ? -23.991 1.277 37.688 1.00 80.81 108 LEU A N 1
ATOM 806 C CA . LEU A 1 108 ? -24.774 1.933 38.716 1.00 80.81 108 LEU A CA 1
ATOM 807 C C . LEU A 1 108 ? -24.023 3.179 39.177 1.00 80.81 108 LEU A C 1
ATOM 809 O O . LEU A 1 108 ? -22.881 3.075 39.631 1.00 80.81 108 LEU A O 1
ATOM 813 N N . ASP A 1 109 ? -24.684 4.335 39.169 1.00 82.94 109 ASP A N 1
ATOM 814 C CA . ASP A 1 109 ? -24.181 5.479 39.925 1.00 82.94 109 ASP A CA 1
ATOM 815 C C . ASP A 1 109 ? -24.240 5.138 41.421 1.00 82.94 109 ASP A C 1
ATOM 817 O O . ASP A 1 109 ? -25.291 5.191 42.068 1.00 82.94 109 ASP A O 1
ATOM 821 N N . PHE A 1 110 ? -23.091 4.748 41.976 1.00 81.75 110 PHE A N 1
ATOM 822 C CA . PHE A 1 110 ? -22.959 4.363 43.378 1.00 81.75 110 PHE A CA 1
ATOM 823 C C . PHE A 1 110 ? -23.351 5.487 44.336 1.00 81.75 110 PHE A C 1
ATOM 825 O O . PHE A 1 110 ? -23.814 5.198 45.439 1.00 81.75 110 PHE A O 1
ATOM 832 N N . THR A 1 111 ? -23.203 6.751 43.933 1.00 81.50 111 THR A N 1
ATOM 833 C CA . THR A 1 111 ? -23.584 7.893 44.766 1.00 81.50 111 THR A CA 1
ATOM 834 C C . THR A 1 111 ? -25.100 7.988 44.855 1.00 81.50 111 THR A C 1
ATOM 836 O O . THR A 1 111 ? -25.655 8.005 45.957 1.00 81.50 111 THR A O 1
ATOM 839 N N . GLU A 1 112 ? -25.790 7.974 43.713 1.00 86.50 112 GLU A N 1
ATOM 840 C CA . GLU A 1 112 ? -27.253 8.002 43.696 1.00 86.50 112 GLU A CA 1
ATOM 841 C C . GLU A 1 112 ? -27.849 6.751 44.359 1.00 86.50 112 GLU A C 1
ATOM 843 O O . GLU A 1 112 ? -28.782 6.847 45.164 1.00 86.50 112 GLU A O 1
ATOM 848 N N . ALA A 1 113 ? -27.280 5.576 44.089 1.00 89.50 113 ALA A N 1
ATOM 849 C CA . ALA A 1 113 ? -27.719 4.325 44.690 1.00 89.50 113 ALA A CA 1
ATOM 850 C C . ALA A 1 113 ? -27.532 4.307 46.212 1.00 89.50 113 ALA A C 1
ATOM 852 O O . ALA A 1 113 ? -28.449 3.899 46.928 1.00 89.50 113 ALA A O 1
ATOM 853 N N . ALA A 1 114 ? -26.393 4.782 46.728 1.00 91.75 114 ALA A N 1
ATOM 854 C CA . ALA A 1 114 ? -26.137 4.858 48.166 1.00 91.75 114 ALA A CA 1
ATOM 855 C C . ALA A 1 114 ? -27.086 5.839 48.869 1.00 91.75 114 ALA A C 1
ATOM 857 O O . ALA A 1 114 ? -27.573 5.548 49.967 1.00 91.75 114 ALA A O 1
ATOM 858 N N . LEU A 1 115 ? -27.397 6.973 48.234 1.00 94.00 115 LEU A N 1
ATOM 859 C CA . LEU A 1 115 ? -28.370 7.938 48.749 1.00 94.00 115 LEU A CA 1
ATOM 860 C C . LEU A 1 115 ? -29.782 7.346 48.780 1.00 94.00 115 LEU A C 1
ATOM 862 O O . LEU A 1 115 ? -30.439 7.388 49.823 1.00 94.00 115 LEU A O 1
ATOM 866 N N . ARG A 1 116 ? -30.235 6.740 47.674 1.00 93.88 116 ARG A N 1
ATOM 867 C CA . ARG A 1 116 ? -31.537 6.056 47.611 1.00 93.88 116 ARG A CA 1
ATOM 868 C C . ARG A 1 116 ? -31.629 4.933 48.642 1.00 93.88 116 ARG A C 1
ATOM 870 O O . ARG A 1 116 ? -32.645 4.819 49.322 1.00 93.88 116 ARG A O 1
ATOM 877 N N . PHE A 1 117 ? -30.570 4.141 48.797 1.00 95.88 117 PHE A N 1
ATOM 878 C CA . PHE A 1 117 ? -30.505 3.074 49.791 1.00 95.88 117 PHE A CA 1
ATOM 879 C C . PHE A 1 117 ? -30.603 3.616 51.222 1.00 95.88 117 PHE A C 1
ATOM 881 O O . PHE A 1 117 ? -31.424 3.137 52.002 1.00 95.88 117 PHE A O 1
ATOM 888 N N . SER A 1 118 ? -29.827 4.652 51.551 1.00 96.38 118 SER A N 1
ATOM 889 C CA . SER A 1 118 ? -29.851 5.292 52.874 1.00 96.38 118 SER A CA 1
ATOM 890 C C . SER A 1 118 ? -31.231 5.867 53.199 1.00 96.38 118 SER A C 1
ATOM 892 O O . SER A 1 118 ? -31.727 5.703 54.314 1.00 96.38 118 SER A O 1
ATOM 894 N N . LEU A 1 119 ? -31.890 6.485 52.213 1.00 97.00 119 LEU A N 1
ATOM 895 C CA . LEU A 1 119 ? -33.257 6.984 52.344 1.00 97.00 119 LEU A CA 1
ATOM 896 C C . LEU A 1 119 ? -34.253 5.844 52.603 1.00 97.00 119 LEU A C 1
ATOM 898 O O . LEU A 1 119 ? -35.049 5.932 53.538 1.00 97.00 119 LEU A O 1
ATOM 902 N N . LEU A 1 120 ? -34.193 4.760 51.821 1.00 97.19 120 LEU A N 1
ATOM 903 C CA . LEU A 1 120 ? -35.042 3.582 52.033 1.00 97.19 120 LEU A CA 1
ATOM 904 C C . LEU A 1 120 ? -34.819 2.970 53.422 1.00 97.19 120 LEU A C 1
ATOM 906 O O . LEU A 1 120 ? -35.778 2.576 54.082 1.00 97.19 120 LEU A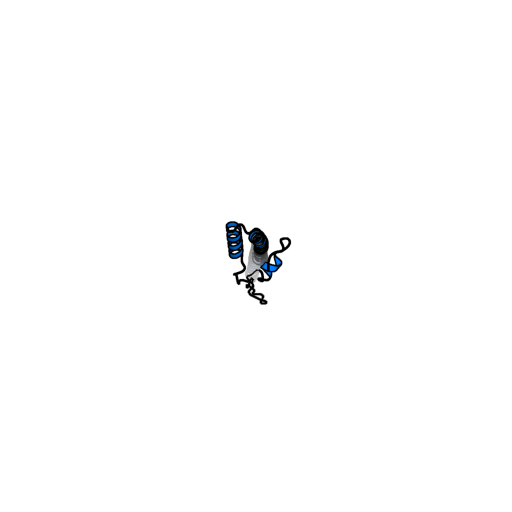 O 1
ATOM 910 N N . GLN A 1 121 ? -33.573 2.918 53.893 1.00 96.44 121 GLN A N 1
ATOM 911 C CA . GLN A 1 121 ? -33.237 2.398 55.216 1.00 96.44 121 GLN A CA 1
ATOM 912 C C . GLN A 1 121 ? -33.833 3.262 56.336 1.00 96.44 121 GLN A C 1
ATOM 914 O O . GLN A 1 121 ? -34.400 2.723 57.288 1.00 96.44 121 GLN A O 1
ATOM 919 N N . GLN A 1 122 ? -33.765 4.591 56.210 1.00 96.62 122 GLN A N 1
ATOM 920 C CA . GLN A 1 122 ? -34.399 5.518 57.154 1.00 96.62 122 GLN A CA 1
ATOM 921 C C . GLN A 1 122 ? -35.927 5.372 57.155 1.00 96.62 122 GLN A C 1
ATOM 923 O O . GLN A 1 122 ? -36.542 5.309 58.221 1.00 96.62 122 GLN A O 1
ATOM 928 N N . GLN A 1 123 ? -36.545 5.264 55.975 1.00 95.94 123 GLN A N 1
ATOM 929 C CA . GLN A 1 123 ? -37.987 5.036 55.842 1.00 95.94 123 GLN A CA 1
ATOM 930 C C . GLN A 1 123 ? -38.412 3.709 56.482 1.00 95.94 123 GLN A C 1
ATOM 932 O O . GLN A 1 123 ? -39.3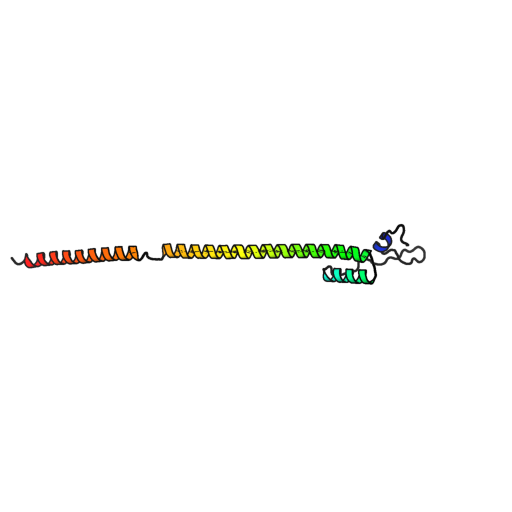92 3.670 57.225 1.00 95.94 123 GLN A O 1
ATOM 937 N N . LEU A 1 124 ? -37.647 2.638 56.258 1.00 96.00 124 LEU A N 1
ATOM 938 C CA . LEU A 1 124 ? -37.885 1.327 56.859 1.00 96.00 124 LEU A CA 1
ATOM 939 C C . LEU A 1 124 ? -37.813 1.393 58.393 1.00 96.00 124 LEU A C 1
ATOM 941 O O . LEU A 1 124 ? -38.705 0.893 59.079 1.00 96.00 124 LEU A O 1
ATOM 945 N N . GLN A 1 125 ? -36.786 2.048 58.944 1.00 95.12 125 GLN A N 1
ATOM 946 C CA . GLN A 1 125 ? -36.644 2.242 60.391 1.00 95.12 125 GLN A CA 1
ATOM 947 C C . GLN A 1 125 ? -37.813 3.043 60.981 1.00 95.12 125 GLN A C 1
ATOM 949 O O . GLN A 1 125 ? -38.353 2.663 62.023 1.00 95.12 125 GLN A O 1
ATOM 954 N N . ALA A 1 126 ? -38.249 4.112 60.308 1.00 94.75 126 ALA A N 1
ATOM 955 C CA . ALA A 1 126 ? -39.422 4.884 60.714 1.00 94.75 126 ALA A CA 1
ATOM 956 C C . ALA A 1 126 ? -40.714 4.046 60.663 1.00 94.75 126 ALA A C 1
ATOM 958 O O . ALA A 1 126 ? -41.544 4.139 61.573 1.00 94.75 126 ALA A O 1
ATOM 959 N N . GLY A 1 127 ? -40.861 3.188 59.648 1.00 93.50 127 GLY A N 1
ATOM 960 C CA . GLY A 1 127 ? -41.942 2.207 59.523 1.00 93.50 127 GLY A CA 1
ATOM 961 C C . GLY A 1 127 ? -41.982 1.215 60.690 1.00 93.50 127 GLY A C 1
ATOM 962 O O . GLY A 1 127 ? -43.029 1.012 61.302 1.00 93.50 127 GLY A O 1
ATOM 963 N N . TYR A 1 128 ? -40.836 0.654 61.085 1.00 93.81 128 TYR A N 1
ATOM 964 C CA . TYR A 1 128 ? -40.760 -0.219 62.264 1.00 93.81 128 TYR A CA 1
ATOM 965 C C . TYR A 1 128 ? -41.068 0.524 63.572 1.00 93.81 128 TYR A C 1
ATOM 967 O O . TYR A 1 128 ? -41.792 0.011 64.433 1.00 93.81 128 TYR A O 1
ATOM 975 N N . ALA A 1 129 ? -40.576 1.756 63.729 1.00 92.06 129 ALA A N 1
ATOM 976 C CA . ALA A 1 129 ? -40.880 2.586 64.894 1.00 92.06 129 ALA A CA 1
ATOM 977 C C . ALA A 1 129 ? -42.378 2.936 64.994 1.00 92.06 129 ALA A C 1
ATOM 979 O O . ALA A 1 129 ? -42.942 2.964 66.086 1.00 92.06 129 ALA A O 1
ATOM 980 N N . THR A 1 130 ? -43.052 3.178 63.870 1.00 90.25 130 THR A N 1
ATOM 981 C CA . THR A 1 130 ? -44.501 3.432 63.849 1.00 90.25 130 THR A CA 1
ATOM 982 C C . THR A 1 130 ? -45.314 2.162 64.092 1.00 90.25 130 THR A C 1
ATOM 984 O O . THR A 1 130 ? -46.220 2.181 64.927 1.00 90.25 130 THR A O 1
ATOM 987 N N . ALA A 1 131 ? -44.955 1.044 63.459 1.00 88.31 131 ALA A N 1
ATOM 988 C CA . ALA A 1 131 ? -45.605 -0.249 63.678 1.00 88.31 131 ALA A CA 1
ATOM 989 C C . ALA A 1 131 ? -45.514 -0.706 65.146 1.00 88.31 131 ALA A C 1
ATOM 991 O O . ALA A 1 131 ? -46.512 -1.123 65.733 1.00 88.31 131 ALA A O 1
ATOM 992 N N . SER A 1 132 ? -44.344 -0.560 65.776 1.00 86.69 132 SER A N 1
ATOM 993 C CA . SER A 1 132 ? -44.159 -0.881 67.200 1.00 86.69 132 SER A CA 1
ATOM 994 C C . SER A 1 132 ? -44.991 0.007 68.135 1.00 86.69 132 SER A C 1
ATOM 996 O O . SER A 1 132 ? -45.520 -0.486 69.131 1.00 86.69 132 SER A O 1
ATOM 998 N N . ARG A 1 133 ? -45.171 1.300 67.825 1.00 83.75 133 ARG A N 1
ATOM 999 C CA . ARG A 1 133 ? -46.074 2.182 68.591 1.00 83.75 133 ARG A CA 1
ATOM 1000 C C . ARG A 1 133 ? -47.535 1.741 68.483 1.00 83.75 133 ARG A C 1
ATOM 1002 O O . ARG A 1 133 ? -48.211 1.674 69.505 1.00 83.75 133 ARG A O 1
ATOM 1009 N N . LEU A 1 134 ? -48.004 1.402 67.279 1.00 82.69 134 LEU A N 1
ATOM 1010 C CA . LEU A 1 134 ? -49.368 0.900 67.058 1.00 82.69 134 LEU A CA 1
ATOM 1011 C C . LEU A 1 134 ? -49.626 -0.420 67.801 1.00 82.69 134 LEU A C 1
ATOM 1013 O O . LEU A 1 134 ? -50.657 -0.563 68.456 1.00 82.69 134 LEU A O 1
ATOM 1017 N N . ALA A 1 135 ? -48.674 -1.355 67.758 1.00 78.75 135 ALA A N 1
ATOM 1018 C CA . ALA A 1 135 ? -48.786 -2.633 68.460 1.00 78.75 135 ALA A CA 1
ATOM 1019 C C . ALA A 1 135 ? -48.927 -2.454 69.986 1.00 78.75 135 ALA A C 1
ATOM 1021 O O . ALA A 1 135 ? -49.780 -3.095 70.601 1.00 78.75 135 ALA A O 1
ATOM 1022 N N . ASN A 1 136 ? -48.154 -1.539 70.587 1.00 70.06 136 ASN A N 1
ATOM 1023 C CA . ASN A 1 136 ? -48.208 -1.257 72.027 1.00 70.06 136 ASN A CA 1
ATOM 1024 C C . ASN A 1 136 ? -49.529 -0.602 72.481 1.00 70.06 136 ASN A C 1
ATOM 1026 O O . ASN A 1 136 ? -50.000 -0.898 73.577 1.00 70.06 136 ASN A O 1
ATOM 1030 N N . LEU A 1 137 ? -50.152 0.245 71.650 1.00 63.06 137 LEU A N 1
ATOM 1031 C CA . LEU A 1 137 ? -51.469 0.837 71.936 1.00 63.06 137 LEU A CA 1
ATOM 1032 C C . LEU A 1 137 ? -52.592 -0.218 71.942 1.00 63.06 137 LEU A C 1
ATOM 1034 O O . LEU A 1 137 ? -53.456 -0.183 72.808 1.00 63.06 137 LEU A O 1
ATOM 1038 N N . SER A 1 138 ? -52.565 -1.193 71.027 1.00 61.66 138 SER A N 1
ATOM 1039 C CA . SER A 1 138 ? -53.666 -2.165 70.884 1.00 61.66 138 SER A CA 1
ATOM 1040 C C . SER A 1 138 ? -53.757 -3.227 71.990 1.00 61.66 138 SER A C 1
ATOM 1042 O O . SER A 1 138 ? -54.819 -3.812 72.183 1.00 61.66 138 SER A O 1
ATOM 1044 N N . LEU A 1 139 ? -52.666 -3.480 72.723 1.00 55.59 139 LEU A N 1
ATOM 1045 C CA . LEU A 1 139 ? -52.621 -4.521 73.759 1.00 55.59 139 LEU A CA 1
ATOM 1046 C C . LEU A 1 139 ? -52.748 -3.975 75.190 1.00 55.59 139 LEU A C 1
ATOM 1048 O O . LEU A 1 139 ? -53.278 -4.679 76.046 1.00 55.59 139 LEU A O 1
ATOM 1052 N N . LEU A 1 140 ? -52.308 -2.741 75.465 1.00 56.34 140 LEU A N 1
ATOM 1053 C CA . LEU A 1 140 ? -52.431 -2.131 76.800 1.00 56.34 140 LEU A CA 1
ATOM 1054 C C . LEU A 1 140 ? -53.733 -1.345 77.016 1.00 56.34 140 LEU A C 1
ATOM 1056 O O . LEU A 1 140 ? -54.092 -1.115 78.168 1.00 56.34 140 LEU A O 1
ATOM 1060 N N . ASP A 1 141 ? -54.451 -0.981 75.950 1.00 54.69 141 ASP A N 1
ATOM 1061 C CA . ASP A 1 141 ? -55.729 -0.250 76.041 1.00 54.69 141 ASP A CA 1
ATOM 1062 C C . ASP A 1 141 ? -56.964 -1.173 75.955 1.00 54.69 141 ASP A C 1
ATOM 1064 O O . ASP A 1 141 ? -58.078 -0.751 76.233 1.00 54.69 141 ASP A O 1
ATOM 1068 N N . PHE A 1 142 ? -56.784 -2.460 75.623 1.00 54.69 142 PHE A N 1
ATOM 1069 C CA . PHE A 1 142 ? -57.870 -3.457 75.611 1.00 54.69 142 PHE A CA 1
ATOM 1070 C C . PHE A 1 142 ? -58.115 -4.120 76.986 1.00 54.69 142 PHE A C 1
ATOM 1072 O O . PHE A 1 142 ? -59.116 -4.806 77.173 1.00 54.69 142 PHE A O 1
ATOM 1079 N N . LEU A 1 143 ? -57.213 -3.933 77.959 1.00 57.16 143 LEU A N 1
ATOM 1080 C CA . LEU A 1 143 ? -57.290 -4.536 79.303 1.00 57.16 143 LEU A CA 1
ATOM 1081 C C . LEU A 1 143 ? -57.540 -3.513 80.429 1.00 57.16 143 LEU A C 1
ATOM 1083 O O . LEU A 1 143 ? -57.253 -3.802 81.594 1.00 57.16 143 LEU A O 1
ATOM 1087 N N . ARG A 1 144 ? -58.069 -2.331 80.099 1.00 49.25 144 ARG A N 1
ATOM 1088 C CA . ARG A 1 144 ? -58.606 -1.370 81.071 1.00 49.25 144 ARG A CA 1
ATOM 1089 C C . ARG A 1 144 ? -60.117 -1.253 80.966 1.00 49.25 144 ARG A C 1
ATOM 1091 O O . ARG A 1 144 ? -60.622 -1.228 79.827 1.00 49.25 144 ARG A O 1
#

Foldseek 3Di:
DDDDPPDCVCVVQQQPDDDDPPDGDGDDPDDDDDQDDVRLVVQCVVCVVVVPPVSNVVSVVSNVVRVVVVVVVVVVVVVVVVVVVVVVVVVVVVVVVVVVVCCVVPPDPPVVVVVVVVVVVVVVVVVVVVVVVVVVCVPPVVVD

Secondary structure (DSSP, 8-state):
----TT--HHHHTT--S---TTPPP----------SHHHHHHHHHHHHHTT-HHHHHHHHHHHHHHHHHHHHHHHHHHHHHHHHHHHHHHHHHHHHHHHHHHHHHH---HHHHHHHHHHHHHHHHHHHHHHHHHHHHHHHSS--

Radius of gyration: 47.41 Å; chains: 1; bounding box: 87×22×139 Å